Protein AF-A0A1B6LPZ6-F1 (afdb_monomer_lite)

InterPro domains:
  IPR036236 Zinc finger C2H2 superfamily [SSF57667] (19-65)

Sequence (128 aa):
MAKHTTFQANWLNEPQFNQWLERVPNDITSARCNICKKSFNLSNMGRRAVSSHMSGAKHKNNEKASTTSASMKCYFKAQTNSSPVTKHIESELEPIPSISANPSPVPPPLPRPAHSRTEIEQVAAEAA

pLDDT: mean 75.45, std 17.67, range [40.31, 96.56]

Foldseek 3Di:
DQDQAFADPVLCVDPLAVVFWADDVPGRQWIAGNLLRDIDGCGSPNVNVSVVVCVDPSSVVSVVCVVPPPPPVPVCPDPDDDDDDDDDDDDDDDDDDDDDDDDDDDDDDDDDDDDDDDDDDDDDDDDD

Secondary structure (DSSP, 8-state):
---PPPPPGGGGGSHHHHTTEEEPTT-TTEEEETTTTEEEE-TTTTHHHHHHHHHSHHHHHHHHHHH----STTT----------------------------PPPPPPPPPP---------------

Radius of gyration: 27.46 Å; chains: 1; bounding box: 95×43×45 Å

Organism: NCBI:txid36148

Structure (mmCIF, N/CA/C/O backbone):
data_AF-A0A1B6LPZ6-F1
#
_entry.id   AF-A0A1B6LPZ6-F1
#
loop_
_atom_site.group_PDB
_atom_site.id
_atom_site.type_symbol
_atom_site.label_atom_id
_atom_site.label_alt_id
_atom_site.label_comp_id
_atom_site.label_asym_id
_atom_site.label_entity_id
_atom_site.label_seq_id
_atom_site.pdbx_PDB_ins_code
_atom_site.Cartn_x
_atom_site.Cartn_y
_atom_site.Cartn_z
_atom_site.occupancy
_atom_site.B_iso_or_equiv
_atom_site.auth_seq_id
_atom_site.auth_comp_id
_atom_site.auth_asym_id
_atom_site.auth_atom_id
_atom_site.pdbx_PDB_model_num
ATOM 1 N N . MET A 1 1 ? 21.899 0.956 -17.055 1.00 50.16 1 MET A N 1
ATOM 2 C CA . MET A 1 1 ? 20.480 0.556 -16.909 1.00 50.16 1 MET A CA 1
ATOM 3 C C . MET A 1 1 ? 20.142 0.518 -15.424 1.00 50.16 1 MET A C 1
ATOM 5 O O . MET A 1 1 ? 20.886 -0.111 -14.679 1.00 50.16 1 MET A O 1
ATOM 9 N N . ALA A 1 2 ? 19.106 1.231 -14.974 1.00 64.56 2 ALA A N 1
ATOM 10 C CA . ALA A 1 2 ? 18.690 1.191 -13.571 1.00 64.56 2 ALA A CA 1
ATOM 11 C C . ALA A 1 2 ? 17.959 -0.131 -13.295 1.00 64.56 2 ALA A C 1
ATOM 13 O O . ALA A 1 2 ? 17.048 -0.507 -14.030 1.00 64.56 2 ALA A O 1
ATOM 14 N N . LYS A 1 3 ? 18.399 -0.869 -12.274 1.00 69.06 3 LYS A N 1
ATOM 15 C CA . LYS A 1 3 ? 17.788 -2.143 -11.889 1.00 69.06 3 LYS A CA 1
ATOM 16 C C . LYS A 1 3 ? 16.593 -1.855 -10.985 1.00 69.06 3 LYS A C 1
ATOM 18 O O . LYS A 1 3 ? 16.775 -1.581 -9.802 1.00 69.06 3 LYS A O 1
ATOM 23 N N . HIS A 1 4 ? 15.388 -1.924 -11.543 1.00 76.88 4 HIS A N 1
ATOM 24 C CA . HIS A 1 4 ? 14.167 -1.845 -10.749 1.00 76.88 4 HIS A CA 1
ATOM 25 C C . HIS A 1 4 ? 14.071 -3.060 -9.828 1.00 76.88 4 HIS A C 1
ATOM 27 O O . HIS A 1 4 ? 14.273 -4.200 -10.247 1.00 76.88 4 HIS A O 1
ATOM 33 N N . THR A 1 5 ? 13.761 -2.808 -8.564 1.00 89.06 5 THR A N 1
ATOM 34 C CA . THR A 1 5 ? 13.520 -3.870 -7.591 1.00 89.06 5 THR A CA 1
ATOM 35 C C . THR A 1 5 ? 12.115 -4.431 -7.772 1.00 89.06 5 THR A C 1
ATOM 37 O O . THR A 1 5 ? 11.142 -3.687 -7.903 1.00 89.06 5 THR A O 1
ATOM 40 N N . THR A 1 6 ? 12.014 -5.756 -7.795 1.00 90.69 6 THR A N 1
ATOM 41 C CA . THR A 1 6 ? 10.743 -6.475 -7.865 1.00 90.69 6 THR A CA 1
ATOM 42 C C . THR A 1 6 ? 10.295 -6.903 -6.474 1.00 90.69 6 THR A C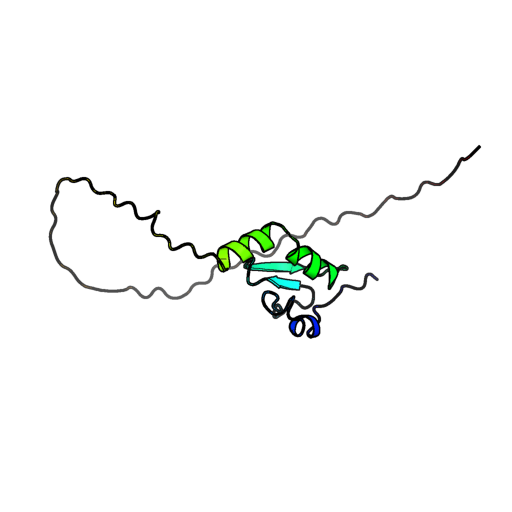 1
ATOM 44 O O . THR A 1 6 ? 11.108 -7.049 -5.556 1.00 90.69 6 THR A O 1
ATOM 47 N N . PHE A 1 7 ? 8.992 -7.109 -6.322 1.00 92.44 7 PHE A N 1
ATOM 48 C CA . PHE A 1 7 ? 8.383 -7.673 -5.133 1.00 92.44 7 PHE A CA 1
ATOM 49 C C . PHE A 1 7 ? 8.983 -9.049 -4.854 1.00 92.44 7 PHE A C 1
ATOM 51 O O . PHE A 1 7 ? 8.981 -9.919 -5.725 1.00 92.44 7 PHE A O 1
ATOM 58 N N . GLN A 1 8 ? 9.484 -9.248 -3.638 1.00 92.00 8 GLN A N 1
ATOM 59 C CA . GLN A 1 8 ? 10.064 -10.520 -3.236 1.00 92.00 8 GLN A CA 1
ATOM 60 C C . GLN A 1 8 ? 9.088 -11.276 -2.338 1.00 92.00 8 GLN A C 1
ATOM 62 O O . GLN A 1 8 ? 8.608 -10.748 -1.335 1.00 92.00 8 GLN A O 1
ATOM 67 N N . ALA A 1 9 ? 8.805 -12.533 -2.685 1.00 90.88 9 ALA A N 1
ATOM 68 C CA . ALA A 1 9 ? 7.868 -13.363 -1.931 1.00 90.88 9 ALA A CA 1
ATOM 69 C C . ALA A 1 9 ? 8.336 -13.625 -0.489 1.00 90.88 9 ALA A C 1
ATOM 71 O O . ALA A 1 9 ? 7.504 -13.771 0.397 1.00 90.88 9 ALA A O 1
ATOM 72 N N . ASN A 1 10 ? 9.649 -13.608 -0.230 1.00 93.25 10 ASN A N 1
ATOM 73 C CA . ASN A 1 10 ? 10.197 -13.788 1.116 1.00 93.25 10 ASN A CA 1
ATOM 74 C C . ASN A 1 10 ? 9.755 -12.693 2.102 1.00 93.25 10 ASN A C 1
ATOM 76 O O . ASN A 1 10 ? 9.712 -12.962 3.296 1.00 93.25 10 ASN A O 1
ATOM 80 N N . TRP A 1 11 ? 9.376 -11.497 1.635 1.00 93.75 11 TRP A N 1
ATOM 81 C CA . TRP A 1 11 ? 8.828 -10.455 2.510 1.00 93.75 11 TRP A CA 1
ATOM 82 C C . TRP A 1 11 ? 7.505 -10.885 3.143 1.00 93.75 11 TRP A C 1
ATOM 84 O O . TRP A 1 11 ? 7.218 -10.501 4.270 1.00 93.75 11 TRP A O 1
ATOM 94 N N . LEU A 1 12 ? 6.725 -11.728 2.462 1.00 93.50 12 LEU A N 1
ATOM 95 C CA . LEU A 1 12 ? 5.505 -12.311 3.020 1.00 93.50 12 LEU A CA 1
ATOM 96 C C . LEU A 1 12 ? 5.802 -13.373 4.082 1.00 93.50 12 LEU A C 1
ATOM 98 O O . LEU A 1 12 ? 4.895 -13.768 4.795 1.00 93.50 12 LEU A O 1
ATOM 102 N N . ASN A 1 13 ? 7.040 -13.837 4.235 1.00 93.31 13 ASN A N 1
ATOM 103 C CA . ASN A 1 13 ? 7.393 -14.763 5.314 1.00 93.31 13 ASN A CA 1
ATOM 104 C C . ASN A 1 13 ? 7.822 -14.011 6.579 1.00 93.31 13 ASN A C 1
ATOM 106 O O . ASN A 1 13 ? 7.943 -14.606 7.647 1.00 93.31 13 ASN A O 1
ATOM 110 N N . GLU A 1 14 ? 8.065 -12.704 6.472 1.00 93.06 14 GLU A N 1
ATOM 111 C CA . GLU A 1 14 ? 8.458 -11.882 7.603 1.00 93.06 14 GLU A CA 1
ATOM 112 C C . GLU A 1 14 ? 7.212 -11.421 8.370 1.00 93.06 14 GLU A C 1
ATOM 114 O O . GLU A 1 14 ? 6.337 -10.774 7.782 1.00 93.06 14 GLU A O 1
ATOM 119 N N . PRO A 1 15 ? 7.127 -11.668 9.690 1.00 90.06 15 PRO A N 1
ATOM 120 C CA . PRO A 1 15 ? 5.950 -11.302 10.480 1.00 90.06 15 PRO A CA 1
ATOM 121 C C . PRO A 1 15 ? 5.698 -9.787 10.494 1.00 90.06 15 PRO A C 1
ATOM 123 O O . PRO A 1 15 ? 4.562 -9.350 10.624 1.00 90.06 15 PRO A O 1
ATOM 126 N N . GLN A 1 16 ? 6.746 -8.982 10.292 1.00 91.06 16 GLN A N 1
ATOM 127 C CA . GLN A 1 16 ? 6.658 -7.519 10.227 1.00 91.06 16 GLN A CA 1
ATOM 128 C C . GLN A 1 16 ? 5.914 -7.007 8.983 1.00 91.06 16 GLN A C 1
ATOM 130 O O . GLN A 1 16 ? 5.384 -5.896 8.995 1.00 91.06 16 GLN A O 1
ATOM 135 N N . PHE A 1 17 ? 5.894 -7.785 7.897 1.00 93.94 17 PHE A N 1
ATOM 136 C CA . PHE A 1 17 ? 5.318 -7.361 6.621 1.00 93.94 17 PHE A CA 1
ATOM 137 C C . PHE A 1 17 ? 4.092 -8.182 6.226 1.00 93.94 17 PHE A C 1
ATOM 139 O O . PHE A 1 17 ? 3.139 -7.592 5.727 1.00 93.94 17 PHE A O 1
ATOM 146 N N . ASN A 1 18 ? 4.068 -9.497 6.482 1.00 93.69 18 ASN A N 1
ATOM 147 C CA . ASN A 1 18 ? 2.970 -10.397 6.090 1.00 93.69 18 ASN A CA 1
ATOM 148 C C . ASN A 1 18 ? 1.584 -9.862 6.484 1.00 93.69 18 ASN A C 1
ATOM 150 O O . ASN A 1 18 ? 0.649 -9.926 5.694 1.00 93.69 18 ASN A O 1
ATOM 154 N N . GLN A 1 19 ? 1.472 -9.280 7.679 1.00 92.50 19 GLN A N 1
ATOM 155 C CA . GLN A 1 19 ? 0.191 -8.853 8.237 1.00 92.50 19 GLN A CA 1
ATOM 156 C C . GLN A 1 19 ? -0.526 -7.779 7.399 1.00 92.50 19 GLN A C 1
ATOM 158 O O . GLN A 1 19 ? -1.750 -7.664 7.456 1.00 92.50 19 GLN A O 1
ATOM 163 N N . TRP A 1 20 ? 0.209 -6.970 6.633 1.00 95.12 20 TRP A N 1
ATOM 164 C CA . TRP A 1 20 ? -0.363 -5.842 5.891 1.00 95.12 20 TRP A CA 1
ATOM 165 C C . TRP A 1 20 ? 0.095 -5.747 4.437 1.00 95.12 20 TRP A C 1
ATOM 167 O O . TRP A 1 20 ? -0.544 -5.033 3.659 1.00 95.12 20 TRP A O 1
ATOM 177 N N . LEU A 1 21 ? 1.192 -6.404 4.067 1.00 96.06 21 LEU A N 1
ATOM 178 C CA . LEU A 1 21 ? 1.779 -6.355 2.736 1.00 96.06 21 LEU A CA 1
ATOM 179 C C . LEU A 1 21 ? 1.197 -7.462 1.855 1.00 96.06 21 LEU A C 1
ATOM 181 O O . LEU A 1 21 ? 1.203 -8.632 2.215 1.00 96.06 21 LEU A O 1
ATOM 185 N N . GLU A 1 22 ? 0.766 -7.095 0.655 1.00 94.94 22 GLU A N 1
ATOM 186 C CA . GLU A 1 22 ? 0.191 -8.005 -0.330 1.00 94.94 22 GLU A CA 1
ATOM 187 C C . GLU A 1 22 ? 0.845 -7.790 -1.702 1.00 94.94 22 GLU A C 1
ATOM 189 O O . GLU A 1 22 ? 1.213 -6.670 -2.083 1.00 94.94 22 GLU A O 1
ATOM 194 N N . ARG A 1 23 ? 0.988 -8.879 -2.463 1.00 94.12 23 ARG A N 1
ATOM 195 C CA . ARG A 1 23 ? 1.462 -8.835 -3.852 1.00 94.12 23 ARG A CA 1
ATOM 196 C C . ARG A 1 23 ? 0.366 -8.299 -4.774 1.00 94.12 23 ARG A C 1
ATOM 198 O O . ARG A 1 23 ? -0.791 -8.683 -4.647 1.00 94.12 23 ARG A O 1
ATOM 205 N N . VAL A 1 24 ? 0.731 -7.477 -5.753 1.00 93.25 24 VAL A N 1
ATOM 206 C CA . VAL A 1 24 ? -0.220 -7.017 -6.773 1.00 93.25 24 VAL A CA 1
ATOM 207 C C . VAL A 1 24 ? -0.194 -7.994 -7.955 1.00 93.25 24 VAL A C 1
ATOM 209 O O . VAL A 1 24 ? 0.879 -8.213 -8.524 1.00 93.25 24 VAL A O 1
ATOM 212 N N . PRO A 1 25 ? -1.328 -8.612 -8.340 1.00 86.06 25 PRO A N 1
ATOM 213 C CA . PRO A 1 25 ? -1.390 -9.365 -9.585 1.00 86.06 25 PRO A CA 1
ATOM 214 C C . PRO A 1 25 ? -1.168 -8.393 -10.748 1.00 86.06 25 PRO A C 1
ATOM 216 O O . PRO A 1 25 ? -1.745 -7.311 -10.767 1.00 86.06 25 PRO A O 1
ATOM 219 N N . ASN A 1 26 ? -0.316 -8.777 -11.696 1.00 88.62 26 ASN A N 1
ATOM 220 C CA . ASN A 1 26 ? 0.056 -8.015 -12.898 1.00 88.62 26 ASN A CA 1
ATOM 221 C C . ASN A 1 26 ? 1.113 -6.909 -12.700 1.00 88.62 26 ASN A C 1
ATOM 223 O O . ASN A 1 26 ? 1.691 -6.481 -13.694 1.00 88.62 26 ASN A O 1
ATOM 227 N N . ASP A 1 27 ? 1.461 -6.528 -11.463 1.00 90.00 27 ASP A N 1
ATOM 228 C CA . ASP A 1 27 ? 2.499 -5.520 -11.186 1.00 90.00 27 ASP A CA 1
ATOM 229 C C . ASP A 1 27 ? 3.578 -6.038 -10.228 1.00 90.00 27 ASP A C 1
ATOM 231 O O . ASP A 1 27 ? 3.481 -5.922 -9.006 1.00 90.00 27 ASP A O 1
ATOM 235 N N . ILE A 1 28 ? 4.679 -6.548 -10.784 1.00 89.62 28 ILE A N 1
ATOM 236 C CA . ILE A 1 28 ? 5.799 -7.073 -9.984 1.00 89.62 28 ILE A CA 1
ATOM 237 C C . ILE A 1 28 ? 6.644 -5.983 -9.313 1.00 89.62 28 ILE A C 1
ATOM 239 O O . ILE A 1 28 ? 7.452 -6.292 -8.447 1.00 89.62 28 ILE A O 1
ATOM 243 N N . THR A 1 29 ? 6.518 -4.720 -9.721 1.00 91.44 29 THR A N 1
ATOM 244 C CA . THR A 1 29 ? 7.303 -3.595 -9.174 1.00 91.44 29 THR A CA 1
ATOM 245 C C . THR A 1 29 ? 6.532 -2.791 -8.133 1.00 91.44 29 THR A C 1
ATOM 247 O O . THR A 1 29 ? 7.037 -1.788 -7.630 1.00 91.44 29 THR A O 1
ATOM 250 N N . SER A 1 30 ? 5.318 -3.217 -7.792 1.00 92.94 30 SER A N 1
ATOM 251 C CA . SER A 1 30 ? 4.456 -2.546 -6.827 1.00 92.94 30 SER A CA 1
ATOM 252 C C . SER A 1 30 ? 4.018 -3.519 -5.738 1.00 92.94 30 SER A C 1
ATOM 254 O O . SER A 1 30 ? 3.959 -4.730 -5.938 1.00 92.94 30 SER A O 1
ATOM 256 N N . ALA A 1 31 ? 3.707 -2.977 -4.568 1.00 94.88 31 ALA A N 1
ATOM 257 C CA . ALA A 1 31 ? 3.140 -3.721 -3.454 1.00 94.88 31 ALA A CA 1
ATOM 258 C C . ALA A 1 31 ? 1.848 -3.050 -2.993 1.00 94.88 31 ALA A C 1
ATOM 260 O O . ALA A 1 31 ? 1.692 -1.832 -3.122 1.00 94.88 31 ALA A O 1
ATOM 261 N N . ARG A 1 32 ? 0.919 -3.830 -2.444 1.00 95.94 32 ARG A N 1
ATOM 262 C CA . ARG A 1 32 ? -0.327 -3.326 -1.868 1.00 95.94 32 ARG A CA 1
ATOM 263 C C . ARG A 1 32 ? -0.264 -3.393 -0.354 1.00 95.94 32 ARG A C 1
ATOM 265 O O . ARG A 1 32 ? 0.200 -4.369 0.217 1.00 95.94 32 ARG A O 1
ATOM 272 N N . CYS A 1 33 ? -0.745 -2.340 0.291 1.00 96.56 33 CYS A N 1
ATOM 273 C CA . CYS A 1 33 ? -0.942 -2.306 1.730 1.00 96.56 33 CYS A CA 1
ATOM 274 C C . CYS A 1 33 ? -2.429 -2.502 2.044 1.00 96.56 33 CYS A C 1
ATOM 276 O O . CYS A 1 33 ? -3.257 -1.714 1.577 1.00 96.56 33 CYS A O 1
ATOM 278 N N . ASN A 1 34 ? -2.764 -3.521 2.837 1.00 94.81 34 ASN A N 1
ATOM 279 C CA . ASN A 1 34 ? -4.129 -3.818 3.273 1.00 94.81 34 ASN A CA 1
ATOM 280 C C . ASN A 1 34 ? -4.641 -2.746 4.258 1.00 94.81 34 ASN A C 1
ATOM 282 O O . ASN A 1 34 ? -5.717 -2.186 4.061 1.00 94.81 34 ASN A O 1
ATOM 286 N N . ILE A 1 35 ? -3.798 -2.331 5.211 1.00 94.94 35 ILE A N 1
ATOM 287 C CA . ILE A 1 35 ? -4.111 -1.289 6.210 1.00 94.94 35 ILE A CA 1
ATOM 288 C C . ILE A 1 35 ? -4.370 0.081 5.553 1.00 94.94 35 ILE A C 1
ATOM 290 O O . ILE A 1 35 ? -5.319 0.792 5.885 1.00 94.94 35 ILE A O 1
ATOM 294 N N . CYS A 1 36 ? -3.532 0.475 4.591 1.00 95.00 36 CYS A N 1
ATOM 295 C CA . CYS A 1 36 ? -3.675 1.750 3.878 1.00 95.00 36 CYS A CA 1
ATOM 296 C C . CYS A 1 36 ? -4.630 1.666 2.678 1.00 95.00 36 CYS A C 1
ATOM 298 O O . CYS A 1 36 ? -4.939 2.700 2.086 1.00 95.00 36 CYS A O 1
ATOM 300 N N . LYS A 1 37 ? -5.046 0.457 2.278 1.00 93.25 37 LYS A N 1
ATOM 301 C CA . LYS A 1 37 ? -5.824 0.166 1.059 1.00 93.25 37 LYS A CA 1
ATOM 302 C C . LYS A 1 37 ? -5.231 0.799 -0.208 1.00 93.25 37 LYS A C 1
ATOM 304 O O . LYS A 1 37 ? -5.958 1.201 -1.115 1.00 93.25 37 LYS A O 1
ATOM 309 N N . LYS A 1 38 ? -3.901 0.902 -0.278 1.00 93.75 38 LYS A N 1
ATOM 310 C CA . LYS A 1 38 ? -3.184 1.620 -1.342 1.00 93.75 38 LYS A CA 1
ATOM 311 C C . LYS A 1 38 ? -2.019 0.793 -1.870 1.00 93.75 38 LYS A C 1
ATOM 313 O O . LYS A 1 38 ? -1.297 0.174 -1.088 1.00 93.75 38 LYS A O 1
ATOM 318 N N . SER A 1 39 ? -1.832 0.813 -3.187 1.00 94.31 39 SER A N 1
ATOM 319 C CA . SER A 1 39 ? -0.624 0.313 -3.839 1.00 94.31 39 SER A CA 1
ATOM 320 C C . SER A 1 39 ? 0.462 1.388 -3.885 1.00 94.31 39 SER A C 1
ATOM 322 O O . SER A 1 39 ? 0.184 2.573 -4.091 1.00 94.31 39 SER A O 1
ATOM 324 N N . PHE A 1 40 ? 1.706 0.980 -3.668 1.00 93.38 40 PHE A N 1
ATOM 325 C CA . PHE A 1 40 ? 2.884 1.836 -3.753 1.00 93.38 40 PHE A CA 1
ATOM 326 C C . PHE A 1 40 ? 3.977 1.145 -4.566 1.00 93.38 40 PHE A C 1
ATOM 328 O O . PHE A 1 40 ? 4.071 -0.083 -4.598 1.00 93.38 40 PHE A O 1
ATOM 335 N N . ASN A 1 41 ? 4.791 1.945 -5.252 1.00 92.69 41 ASN A N 1
ATOM 336 C CA . ASN A 1 41 ? 5.829 1.431 -6.133 1.00 92.69 41 ASN A CA 1
ATOM 337 C C . ASN A 1 41 ? 7.130 1.161 -5.360 1.00 92.69 41 ASN A C 1
ATOM 339 O O . ASN A 1 41 ? 7.549 1.964 -4.527 1.00 92.69 41 ASN A O 1
ATOM 343 N N . LEU A 1 42 ? 7.772 0.033 -5.658 1.00 91.56 42 LEU A N 1
ATOM 344 C CA . LEU A 1 42 ? 9.038 -0.391 -5.060 1.00 91.56 42 LEU A CA 1
ATOM 345 C C . LEU A 1 42 ? 10.245 0.274 -5.742 1.00 91.56 42 LEU A C 1
ATOM 347 O O . LEU A 1 42 ? 11.281 0.445 -5.100 1.00 91.56 42 LEU A O 1
ATOM 351 N N . SER A 1 43 ? 10.112 0.715 -7.002 1.00 85.12 43 SER A N 1
ATOM 352 C CA . SER A 1 43 ? 11.118 1.470 -7.772 1.00 85.12 43 SER A CA 1
ATOM 353 C C . SER A 1 43 ? 12.537 0.904 -7.581 1.00 85.12 43 SER A C 1
ATOM 355 O O . SER A 1 43 ? 12.737 -0.306 -7.655 1.00 85.12 43 SER A O 1
ATOM 357 N N . ASN A 1 44 ? 13.533 1.755 -7.329 1.00 86.19 44 ASN A N 1
ATOM 358 C CA . ASN A 1 44 ? 14.899 1.367 -6.979 1.00 86.19 44 ASN A CA 1
ATOM 359 C C . ASN A 1 44 ? 15.096 1.117 -5.468 1.00 86.19 44 ASN A C 1
ATOM 361 O O . ASN A 1 44 ? 16.215 0.871 -5.030 1.00 86.19 44 ASN A O 1
ATOM 365 N N . MET A 1 45 ? 14.037 1.239 -4.661 1.00 86.94 45 MET A N 1
ATOM 366 C CA . MET A 1 45 ? 14.103 1.226 -3.194 1.00 86.94 45 MET A CA 1
ATOM 367 C C . MET A 1 45 ? 13.809 -0.155 -2.596 1.00 86.94 45 MET A C 1
ATOM 369 O O . MET A 1 45 ? 14.327 -0.488 -1.528 1.00 86.94 45 MET A O 1
ATOM 373 N N . GLY A 1 46 ? 12.985 -0.964 -3.262 1.00 90.75 46 GLY A N 1
ATOM 374 C CA . GLY A 1 46 ? 12.679 -2.339 -2.879 1.00 90.75 46 GLY A CA 1
ATOM 375 C C . GLY A 1 46 ? 12.184 -2.439 -1.445 1.00 90.75 46 GLY A C 1
ATOM 376 O O . GLY A 1 46 ? 11.242 -1.756 -1.043 1.00 90.75 46 GLY A O 1
ATOM 377 N N . ARG A 1 47 ? 12.880 -3.244 -0.639 1.00 91.75 47 ARG A N 1
ATOM 378 C CA . ARG A 1 47 ? 12.567 -3.436 0.784 1.00 91.75 47 ARG A CA 1
ATOM 379 C C . ARG A 1 47 ? 12.561 -2.128 1.583 1.00 91.75 47 ARG A C 1
ATOM 381 O O . ARG A 1 47 ? 11.779 -1.992 2.520 1.00 91.75 47 ARG A O 1
ATOM 388 N N . ARG A 1 48 ? 13.371 -1.131 1.201 1.00 93.12 48 ARG A N 1
ATOM 389 C CA . ARG A 1 48 ? 13.365 0.185 1.864 1.00 93.12 48 ARG A CA 1
ATOM 390 C C . ARG A 1 48 ? 12.040 0.916 1.658 1.00 93.12 48 ARG A C 1
ATOM 392 O O . ARG A 1 48 ? 11.588 1.579 2.585 1.00 93.12 48 ARG A O 1
ATOM 399 N N . ALA A 1 49 ? 11.393 0.762 0.500 1.00 94.00 49 ALA A N 1
ATOM 400 C CA . ALA A 1 49 ? 10.067 1.335 0.265 1.00 94.00 49 ALA A CA 1
ATOM 401 C C . ALA A 1 49 ? 9.019 0.711 1.197 1.00 94.00 49 ALA A C 1
ATOM 403 O O . ALA A 1 49 ? 8.209 1.432 1.772 1.00 94.00 49 ALA A O 1
ATOM 404 N N . VAL A 1 50 ? 9.079 -0.609 1.403 1.00 94.94 50 VAL A N 1
ATOM 405 C CA . VAL A 1 50 ? 8.191 -1.335 2.328 1.00 94.94 50 VAL A CA 1
ATOM 406 C C . VAL A 1 50 ? 8.401 -0.858 3.767 1.00 94.94 50 VAL A C 1
ATOM 408 O O . VAL A 1 50 ? 7.450 -0.458 4.436 1.00 94.94 50 VAL A O 1
ATOM 411 N N . SER A 1 51 ? 9.654 -0.819 4.224 1.00 94.50 51 SER A N 1
ATOM 412 C CA . SER A 1 51 ? 9.997 -0.360 5.575 1.00 94.50 51 SER A CA 1
ATOM 413 C C . SER A 1 51 ? 9.603 1.106 5.806 1.00 94.50 51 SER A C 1
ATOM 415 O O . SER A 1 51 ? 9.017 1.441 6.835 1.00 94.50 51 SER A O 1
ATOM 417 N N . SER A 1 52 ? 9.840 1.977 4.820 1.00 95.00 52 SER A N 1
ATOM 418 C CA . SER A 1 52 ? 9.430 3.383 4.883 1.00 95.00 52 SER A CA 1
ATOM 419 C C . SER A 1 52 ? 7.912 3.558 4.871 1.00 95.00 52 SER A C 1
ATOM 421 O O . SER A 1 52 ? 7.405 4.516 5.452 1.00 95.00 52 SER A O 1
ATOM 423 N N . HIS A 1 53 ? 7.174 2.671 4.201 1.00 95.56 53 HIS A N 1
ATOM 424 C CA . HIS A 1 53 ? 5.717 2.701 4.214 1.00 95.56 53 HIS A CA 1
ATOM 425 C C . HIS A 1 53 ? 5.178 2.365 5.608 1.00 95.56 53 HIS A C 1
ATOM 427 O O . HIS A 1 53 ? 4.340 3.100 6.129 1.00 95.56 53 HIS A O 1
ATOM 433 N N . MET A 1 54 ? 5.711 1.306 6.227 1.00 94.94 54 MET A N 1
ATOM 434 C CA . MET A 1 54 ? 5.367 0.869 7.586 1.00 94.94 54 MET A CA 1
ATOM 435 C C . MET A 1 54 ? 5.625 1.965 8.628 1.00 94.94 54 MET A C 1
ATOM 437 O O . MET A 1 54 ? 4.809 2.207 9.515 1.00 94.94 54 MET A O 1
ATOM 441 N N . SER A 1 55 ? 6.748 2.680 8.512 1.00 94.50 55 SER A N 1
ATOM 442 C CA . SER A 1 55 ? 7.101 3.749 9.451 1.00 94.50 55 SER A CA 1
ATOM 443 C C . SER A 1 55 ? 6.304 5.047 9.249 1.00 94.50 55 SER A C 1
ATOM 445 O O . SER A 1 55 ? 6.332 5.919 10.128 1.00 94.50 55 SER A O 1
ATOM 447 N N . GLY A 1 56 ? 5.568 5.165 8.139 1.00 95.44 56 GLY A N 1
ATOM 448 C CA . GLY A 1 56 ? 4.806 6.348 7.758 1.00 95.44 56 GLY A CA 1
ATOM 449 C C . GLY A 1 56 ? 3.620 6.646 8.679 1.00 95.44 56 GLY A C 1
ATOM 450 O O . GLY A 1 56 ? 2.903 5.753 9.130 1.00 95.44 56 GLY A O 1
ATOM 451 N N . ALA A 1 57 ? 3.357 7.936 8.910 1.00 95.31 57 ALA A N 1
ATOM 452 C CA . ALA A 1 57 ? 2.298 8.393 9.816 1.00 95.31 57 ALA A CA 1
ATOM 453 C C . ALA A 1 57 ? 0.900 7.868 9.440 1.00 95.31 57 ALA A C 1
ATOM 455 O O . ALA A 1 57 ? 0.125 7.496 10.318 1.00 95.31 57 ALA A O 1
ATOM 456 N N . LYS A 1 58 ? 0.590 7.792 8.137 1.00 94.31 58 LYS A N 1
ATOM 457 C CA . LYS A 1 58 ? -0.694 7.264 7.640 1.00 94.31 58 LYS A CA 1
ATOM 458 C C . LYS A 1 58 ? -0.881 5.792 8.002 1.00 94.31 58 LYS A C 1
ATOM 460 O O . LYS A 1 58 ? -1.948 5.422 8.476 1.00 94.31 58 LYS A O 1
ATOM 465 N N . HIS A 1 59 ? 0.162 4.983 7.820 1.00 95.31 59 HIS A N 1
ATOM 466 C CA . HIS A 1 59 ? 0.126 3.563 8.150 1.00 95.31 59 HIS A CA 1
ATOM 467 C C . HIS A 1 59 ? -0.113 3.364 9.647 1.00 95.31 59 HIS A C 1
ATOM 469 O O . HIS A 1 59 ? -1.120 2.776 10.022 1.00 95.31 59 HIS A O 1
ATOM 475 N N . LYS A 1 60 ? 0.717 3.987 10.494 1.00 94.50 60 LYS A N 1
ATOM 476 C CA . LYS A 1 60 ? 0.578 3.944 11.960 1.00 94.50 60 LYS A CA 1
ATOM 477 C C . LYS A 1 60 ? -0.793 4.420 12.445 1.00 94.50 60 LYS A C 1
ATOM 479 O O . LYS A 1 60 ? -1.350 3.881 13.396 1.00 94.50 60 LYS A O 1
ATOM 484 N N . ASN A 1 61 ? -1.351 5.454 11.810 1.00 93.94 61 ASN A N 1
ATOM 485 C CA . ASN A 1 61 ? -2.678 5.959 12.153 1.00 93.94 61 ASN A CA 1
ATOM 486 C C . ASN A 1 61 ? -3.801 4.978 11.797 1.00 93.94 61 ASN A C 1
ATOM 488 O O . ASN A 1 61 ? -4.766 4.853 12.546 1.00 93.94 61 ASN A O 1
ATOM 492 N N . ASN A 1 62 ? -3.685 4.301 10.663 1.00 93.06 62 ASN A N 1
ATOM 493 C CA . ASN A 1 62 ? -4.683 3.337 10.224 1.00 93.06 62 ASN A CA 1
ATOM 494 C C . ASN A 1 62 ? -4.563 2.013 10.984 1.00 93.06 62 ASN A C 1
ATOM 496 O O . ASN A 1 62 ? -5.578 1.397 11.291 1.00 93.06 62 ASN A O 1
ATOM 500 N N . GLU A 1 63 ? -3.344 1.606 11.331 1.00 92.38 63 GLU A N 1
ATOM 501 C CA . GLU A 1 63 ? -3.070 0.437 12.163 1.00 92.38 63 GLU A CA 1
ATOM 502 C C . GLU A 1 63 ? -3.741 0.585 13.537 1.00 92.38 63 GLU A C 1
ATOM 504 O O . GLU A 1 63 ? -4.581 -0.236 13.903 1.00 92.38 63 GLU A O 1
ATOM 509 N N . LYS A 1 64 ? -3.491 1.696 14.250 1.00 90.06 64 LYS A N 1
ATOM 510 C CA . LYS A 1 64 ? -4.140 1.956 15.549 1.00 90.06 64 LYS A CA 1
ATOM 511 C C . LYS A 1 64 ? -5.665 2.062 15.442 1.00 90.06 64 LYS A C 1
ATOM 513 O O . LYS A 1 64 ? -6.357 1.632 16.354 1.00 90.06 64 LYS A O 1
ATOM 518 N N . ALA A 1 65 ? -6.195 2.622 14.351 1.00 86.44 65 ALA A N 1
ATOM 519 C CA . ALA A 1 65 ? -7.640 2.734 14.143 1.00 86.44 65 ALA A CA 1
ATOM 520 C C . ALA A 1 65 ? -8.292 1.374 13.847 1.00 86.44 65 ALA A C 1
ATOM 522 O O . ALA A 1 65 ? -9.437 1.150 14.224 1.00 86.44 65 ALA A O 1
ATOM 523 N N . SER A 1 66 ? -7.560 0.465 13.199 1.00 80.19 66 SER A N 1
ATOM 524 C CA . SER A 1 66 ? -8.035 -0.892 12.907 1.00 80.19 66 SER A CA 1
ATOM 525 C C . SER A 1 66 ? -8.098 -1.749 14.173 1.00 80.19 66 SER A C 1
ATOM 527 O O . SER A 1 66 ? -9.042 -2.513 14.344 1.00 80.19 66 SER A O 1
ATOM 529 N N . THR A 1 67 ? -7.136 -1.585 15.085 1.00 77.94 67 THR A N 1
ATOM 530 C CA . THR A 1 67 ? -7.135 -2.271 16.389 1.00 77.94 67 THR A CA 1
ATOM 531 C C . THR A 1 67 ? -8.135 -1.642 17.358 1.00 77.94 67 THR A C 1
ATOM 533 O O . THR A 1 67 ? -8.893 -2.340 18.030 1.00 77.94 67 THR A O 1
ATOM 536 N N . THR A 1 68 ? -8.192 -0.312 17.403 1.00 69.50 68 THR A N 1
ATOM 537 C CA . THR A 1 68 ? -9.090 0.446 18.277 1.00 69.50 68 THR A CA 1
ATOM 538 C C . THR A 1 68 ? -10.389 0.748 17.541 1.00 69.50 68 THR A C 1
ATOM 540 O O . THR A 1 68 ? -10.713 1.907 17.276 1.00 69.50 68 THR A O 1
ATOM 543 N N . SER A 1 69 ? -11.168 -0.292 17.229 1.00 63.16 69 SER A N 1
ATOM 544 C CA . SER A 1 69 ? -12.585 -0.106 16.902 1.00 63.16 69 SER A CA 1
ATOM 545 C C . SER A 1 69 ? -13.325 0.327 18.174 1.00 63.16 69 SER A C 1
ATOM 547 O O . SER A 1 69 ? -14.016 -0.436 18.845 1.00 63.16 69 SER A O 1
ATOM 549 N N . ALA A 1 70 ? -13.124 1.587 18.567 1.00 62.75 70 ALA A N 1
ATOM 550 C CA . ALA A 1 70 ? -13.935 2.228 19.581 1.00 62.75 70 ALA A CA 1
ATOM 551 C C . ALA A 1 70 ? -15.367 2.195 19.050 1.00 62.75 70 ALA A C 1
ATOM 553 O O . ALA A 1 70 ? -15.714 2.871 18.083 1.00 62.75 70 ALA A O 1
ATOM 554 N N . SER A 1 71 ? -16.153 1.297 19.637 1.00 65.19 71 SER A N 1
ATOM 555 C CA . SER A 1 71 ? -17.558 1.082 19.337 1.00 65.19 71 SER A CA 1
ATOM 556 C C . SER A 1 71 ? -18.245 2.434 19.118 1.00 65.19 71 SER A C 1
ATOM 558 O O . SER A 1 71 ? -18.096 3.333 19.947 1.00 65.19 71 SER A O 1
ATOM 560 N N . MET A 1 72 ? -18.950 2.584 17.991 1.00 59.22 72 MET A N 1
ATOM 561 C CA . MET A 1 72 ? -19.564 3.828 17.487 1.00 59.22 72 MET A CA 1
ATOM 562 C C . MET A 1 72 ? -20.707 4.370 18.378 1.00 59.22 72 MET A C 1
ATOM 564 O O . MET A 1 72 ? -21.662 4.969 17.889 1.00 59.22 72 MET A O 1
ATOM 568 N N . LYS A 1 73 ? -20.629 4.175 19.698 1.00 58.50 73 LYS A N 1
ATOM 569 C CA . LYS A 1 73 ? -21.669 4.448 20.695 1.00 58.50 73 LYS A CA 1
ATOM 570 C C . LYS A 1 73 ? -21.983 5.941 20.852 1.00 58.50 73 LYS A C 1
ATOM 572 O O . LYS A 1 73 ? -22.981 6.270 21.476 1.00 58.50 73 LYS A O 1
ATOM 577 N N . CYS A 1 74 ? -21.172 6.839 20.285 1.00 56.56 74 CYS A N 1
ATOM 578 C CA . CYS A 1 74 ? -21.312 8.285 20.490 1.00 56.56 74 CYS A CA 1
ATOM 579 C C . CYS A 1 74 ? -21.903 9.044 19.290 1.00 56.56 74 CYS A C 1
ATOM 581 O O . CYS A 1 74 ? -22.347 10.176 19.459 1.00 56.56 74 CYS A O 1
ATOM 583 N N . TYR A 1 75 ? -21.905 8.454 18.089 1.00 56.56 75 TYR A N 1
ATOM 584 C CA . TYR A 1 75 ? -22.320 9.155 16.863 1.00 56.56 75 TYR A CA 1
ATOM 585 C C . TYR A 1 75 ? -23.806 8.971 16.526 1.00 56.56 75 TYR A C 1
ATOM 587 O O . TYR A 1 75 ? -24.358 9.749 15.756 1.00 56.56 75 TYR A O 1
ATOM 595 N N . PHE A 1 76 ? -24.485 8.019 17.171 1.00 63.25 76 PHE A N 1
ATOM 59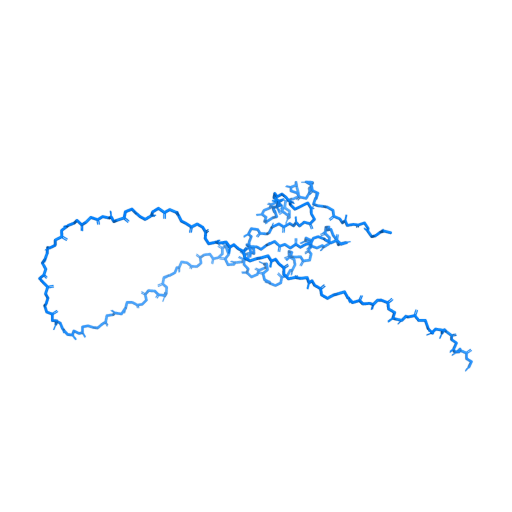6 C CA . PHE A 1 76 ? -25.944 7.899 17.150 1.00 63.25 76 PHE A CA 1
ATOM 597 C C . PHE A 1 76 ? -26.562 8.633 18.346 1.00 63.25 76 PHE A C 1
ATOM 599 O O . PHE A 1 76 ? -27.243 8.034 19.176 1.00 63.25 76 PHE A O 1
ATOM 606 N N . LYS A 1 77 ? -26.320 9.940 18.482 1.00 61.00 77 LYS A N 1
ATOM 607 C CA . LYS A 1 77 ? -27.173 10.753 19.355 1.00 61.00 77 LYS A CA 1
ATOM 608 C C . LYS A 1 77 ? -28.463 11.007 18.580 1.00 61.00 77 LYS A C 1
ATOM 610 O O . LYS A 1 77 ? -28.458 11.728 17.589 1.00 61.00 77 LYS A O 1
ATOM 615 N N . ALA A 1 78 ? -29.517 10.301 18.982 1.00 56.72 78 ALA A N 1
ATOM 616 C CA . ALA A 1 78 ? -30.830 10.317 18.358 1.00 56.72 78 ALA A CA 1
ATOM 617 C C . ALA A 1 78 ? -31.294 11.752 18.052 1.00 56.72 78 ALA A C 1
ATOM 619 O O . ALA A 1 78 ? -31.376 12.585 18.953 1.00 56.72 78 ALA A O 1
ATOM 620 N N . GLN A 1 79 ? -31.625 12.027 16.786 1.00 59.47 79 GLN A N 1
ATOM 621 C CA . GLN A 1 79 ? -32.462 13.173 16.442 1.00 59.47 79 GLN A CA 1
ATOM 622 C C . GLN A 1 79 ? -33.886 12.856 16.904 1.00 59.47 79 GLN A C 1
ATOM 624 O O . GLN A 1 79 ? -34.701 12.346 16.143 1.00 59.47 79 GLN A O 1
ATOM 629 N N . THR A 1 80 ? -34.175 13.108 18.177 1.00 56.38 80 THR A N 1
ATOM 630 C CA . THR A 1 80 ? -35.550 13.223 18.657 1.00 56.38 80 THR A CA 1
ATOM 631 C C . THR A 1 80 ? -35.890 14.700 18.727 1.00 56.38 80 THR A C 1
ATOM 633 O O . THR A 1 80 ? -35.397 15.394 19.610 1.00 56.38 80 THR A O 1
ATOM 636 N N . ASN A 1 81 ? -36.716 15.166 17.790 1.00 47.31 81 ASN A N 1
ATOM 637 C CA . ASN A 1 81 ? -37.840 16.044 18.102 1.00 47.31 81 ASN A CA 1
ATOM 638 C C . ASN A 1 81 ? -38.865 16.035 16.946 1.0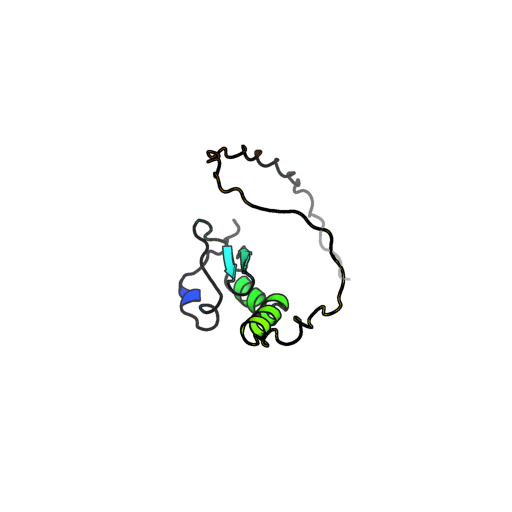0 47.31 81 ASN A C 1
ATOM 640 O O . ASN A 1 81 ? -38.551 16.409 15.821 1.00 47.31 81 ASN A O 1
ATOM 644 N N . SER A 1 82 ? -40.080 15.568 17.273 1.00 50.50 82 SER A N 1
ATOM 645 C CA . SER A 1 82 ? -41.405 15.831 16.661 1.00 50.50 82 SER A CA 1
ATOM 646 C C . SER A 1 82 ? -41.532 17.195 15.959 1.00 50.50 82 SER A C 1
ATOM 648 O O . SER A 1 82 ? -40.920 18.143 16.437 1.00 50.50 82 SER A O 1
ATOM 650 N N . SER A 1 83 ? -42.375 17.474 14.946 1.00 55.31 83 SER A N 1
ATOM 651 C CA . SER A 1 83 ? -43.619 16.914 14.331 1.00 55.31 83 SER A CA 1
ATOM 652 C C . SER A 1 83 ? -44.066 17.928 13.213 1.00 55.31 83 SER A C 1
ATOM 654 O O . SER A 1 83 ? -43.372 18.939 13.094 1.00 55.31 83 SER A O 1
ATOM 656 N N . PRO A 1 84 ? -45.215 17.861 12.477 1.00 56.12 84 PRO A N 1
ATOM 657 C CA . PRO A 1 84 ? -46.146 16.775 12.124 1.00 56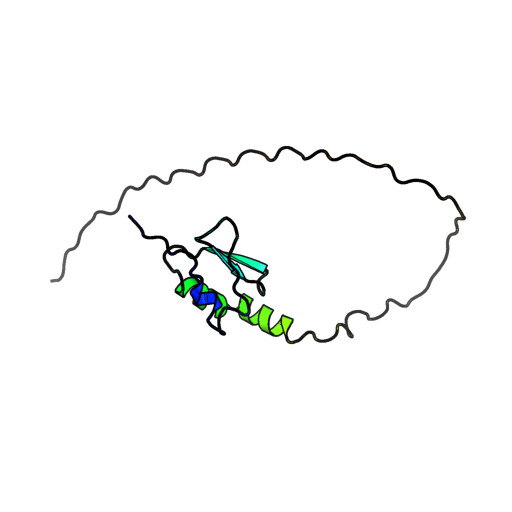.12 84 PRO A CA 1
ATOM 658 C C . PRO A 1 84 ? -46.469 16.656 10.595 1.00 56.12 84 PRO A C 1
ATOM 660 O O . PRO A 1 84 ? -46.346 17.596 9.822 1.00 56.12 84 PRO A O 1
ATOM 663 N N . VAL A 1 85 ? -46.959 15.470 10.212 1.00 47.50 85 VAL A N 1
ATOM 664 C CA . VAL A 1 85 ? -47.939 15.102 9.155 1.00 47.50 85 VAL A CA 1
ATOM 665 C C . VAL A 1 85 ? -48.107 15.960 7.875 1.00 47.50 85 VAL A C 1
ATOM 667 O O . VAL A 1 85 ? -48.592 17.083 7.906 1.00 47.50 85 VAL A O 1
ATOM 670 N N . THR A 1 86 ? -47.972 15.330 6.700 1.00 41.56 86 THR A N 1
ATOM 671 C CA . THR A 1 86 ? -49.042 15.353 5.679 1.00 41.56 86 THR A CA 1
ATOM 672 C C . THR A 1 86 ? -49.056 14.028 4.909 1.00 41.56 86 THR A C 1
ATOM 674 O O . THR A 1 86 ? -48.024 13.429 4.630 1.00 41.56 86 THR A O 1
ATOM 677 N N . LYS A 1 87 ? -50.274 13.548 4.676 1.00 54.47 87 LYS A N 1
ATOM 678 C CA . LYS A 1 87 ? -50.699 12.214 4.247 1.00 54.47 87 LYS A CA 1
ATOM 679 C C . LYS A 1 87 ? -50.493 11.987 2.736 1.00 54.47 87 LYS A C 1
ATOM 681 O O . LYS A 1 87 ? -50.806 12.891 1.971 1.00 54.47 87 LYS A O 1
ATOM 686 N N . HIS A 1 88 ? -50.106 10.775 2.330 1.00 49.81 88 HIS A N 1
ATOM 687 C CA . HIS A 1 88 ? -50.677 9.997 1.204 1.00 49.81 88 HIS A CA 1
ATOM 688 C C . HIS A 1 88 ? -50.153 8.540 1.331 1.00 49.81 88 HIS A C 1
ATOM 690 O O . HIS A 1 88 ? -48.950 8.359 1.480 1.00 49.81 88 HIS A O 1
ATOM 696 N N . ILE A 1 89 ? -50.976 7.528 1.666 1.00 61.22 89 ILE A N 1
ATOM 697 C CA . ILE A 1 89 ? -51.860 6.708 0.791 1.00 61.22 89 ILE A CA 1
ATOM 698 C C . ILE A 1 89 ? -51.008 6.075 -0.325 1.00 61.22 89 ILE A C 1
ATOM 700 O O . ILE A 1 89 ? -50.533 6.810 -1.179 1.00 61.22 89 ILE A O 1
ATOM 704 N N . GLU A 1 90 ? -50.561 4.816 -0.237 1.00 63.91 90 GLU A N 1
ATOM 705 C CA . GLU A 1 90 ? -51.250 3.500 -0.335 1.00 63.91 90 GLU A CA 1
ATOM 706 C C . GLU A 1 90 ? -50.741 2.833 -1.625 1.00 63.91 90 GLU A C 1
ATOM 708 O O . GLU A 1 90 ? -50.782 3.454 -2.678 1.00 63.91 90 GLU A O 1
ATOM 713 N N . SER A 1 91 ? -50.254 1.597 -1.480 1.00 60.03 91 SER A N 1
ATOM 714 C CA . SER A 1 91 ? -50.190 0.507 -2.465 1.00 60.03 91 SER A CA 1
ATOM 715 C C . SER A 1 91 ? -49.897 0.828 -3.939 1.00 60.03 91 SER A C 1
ATOM 717 O O . SER A 1 91 ? -50.757 1.339 -4.641 1.00 60.03 91 SER A O 1
ATOM 719 N N . GLU A 1 92 ? -48.758 0.357 -4.453 1.00 63.34 92 GLU A N 1
ATOM 720 C CA . GLU A 1 92 ? -48.771 -0.591 -5.578 1.00 63.34 92 GLU A CA 1
ATOM 721 C C . GLU A 1 92 ? -47.399 -1.264 -5.701 1.00 63.34 92 GLU A C 1
ATOM 723 O O . GLU A 1 92 ? -46.349 -0.641 -5.534 1.00 63.34 92 GLU A O 1
ATOM 728 N N . LEU A 1 93 ? -47.425 -2.571 -5.929 1.00 70.12 93 LEU A N 1
ATOM 729 C CA . LEU A 1 93 ? -46.262 -3.385 -6.253 1.00 70.12 93 LEU A CA 1
ATOM 730 C C . LEU A 1 93 ? -46.072 -3.349 -7.781 1.00 70.12 93 LEU A C 1
ATOM 732 O O . LEU A 1 93 ? -47.031 -3.061 -8.483 1.00 70.12 93 LEU A O 1
ATOM 736 N N . GLU A 1 94 ? -44.879 -3.739 -8.251 1.00 59.09 94 GLU A N 1
ATOM 737 C CA . GLU A 1 94 ? -44.468 -4.033 -9.651 1.00 59.09 94 GLU A CA 1
ATOM 738 C C . GLU A 1 94 ? -43.549 -2.969 -10.313 1.00 59.09 94 GLU A C 1
ATOM 740 O O . GLU A 1 94 ? -43.530 -1.808 -9.916 1.00 59.09 94 GLU A O 1
ATOM 745 N N . PRO A 1 95 ? -42.767 -3.324 -11.354 1.00 49.97 95 PRO A N 1
ATOM 746 C CA . PRO A 1 95 ? -41.703 -4.329 -11.368 1.00 49.97 95 PRO A CA 1
ATOM 747 C C . PRO A 1 95 ? -40.354 -3.732 -11.838 1.00 49.97 95 PRO A C 1
ATOM 749 O O . PRO A 1 95 ? -40.276 -2.682 -12.472 1.00 49.97 95 PRO A O 1
ATOM 752 N N . ILE A 1 96 ? -39.258 -4.432 -11.537 1.00 63.31 96 ILE A N 1
ATOM 753 C CA . ILE A 1 96 ? -37.879 -4.047 -11.881 1.00 63.31 96 ILE A CA 1
ATOM 754 C C . ILE A 1 96 ? -37.691 -4.017 -13.412 1.00 63.31 96 ILE A C 1
ATOM 756 O O . ILE A 1 96 ? -37.847 -5.064 -14.046 1.00 63.31 96 ILE A O 1
ATOM 760 N N . PRO A 1 97 ? -37.253 -2.902 -14.028 1.00 49.25 97 PRO A N 1
ATOM 761 C CA . PRO A 1 97 ? -36.706 -2.957 -15.372 1.00 49.25 97 PRO A CA 1
ATOM 762 C C . PRO A 1 97 ? -35.245 -3.425 -15.317 1.00 49.25 97 PRO A C 1
ATOM 764 O O . PRO A 1 97 ? -34.353 -2.724 -14.837 1.00 49.25 97 PRO A O 1
ATOM 767 N N . SER A 1 98 ? -35.001 -4.627 -15.841 1.00 59.97 98 SER A N 1
ATOM 768 C CA . SER A 1 98 ? -33.670 -5.089 -16.238 1.00 59.97 98 SER A CA 1
ATOM 769 C C . SER A 1 98 ? -33.071 -4.114 -17.251 1.00 59.97 98 SER A C 1
ATOM 771 O O . SER A 1 98 ? -33.497 -4.093 -18.405 1.00 59.97 98 SER A O 1
ATOM 773 N N . ILE A 1 99 ? -32.062 -3.333 -16.854 1.00 57.00 99 ILE A N 1
ATOM 774 C CA . ILE A 1 99 ? -31.227 -2.609 -17.815 1.00 57.00 99 ILE A CA 1
ATOM 775 C C . ILE A 1 99 ? -29.908 -3.345 -18.026 1.00 57.00 99 ILE A C 1
ATOM 777 O O . ILE A 1 99 ? -29.045 -3.456 -17.157 1.00 57.00 99 ILE A O 1
ATOM 781 N N . SER A 1 100 ? -29.831 -3.897 -19.231 1.00 55.00 100 SER A N 1
ATOM 782 C CA . SER A 1 100 ? -28.677 -4.517 -19.858 1.00 55.00 100 SER A CA 1
ATOM 783 C C . SER A 1 100 ? -27.440 -3.626 -19.780 1.00 55.00 100 SER A C 1
ATOM 785 O O . SER A 1 100 ? -27.509 -2.411 -19.965 1.00 55.00 100 SER A O 1
ATOM 787 N N . ALA A 1 101 ? -26.298 -4.272 -19.559 1.00 50.16 101 ALA A N 1
ATOM 788 C CA . ALA A 1 101 ? -24.973 -3.681 -19.594 1.00 50.16 101 ALA A CA 1
ATOM 789 C C . ALA A 1 101 ? -24.748 -2.825 -20.849 1.00 50.16 101 ALA A C 1
ATOM 791 O O . ALA A 1 101 ? -25.011 -3.266 -21.969 1.00 50.16 101 ALA A O 1
ATOM 792 N N . ASN A 1 102 ? -24.165 -1.643 -20.655 1.00 66.50 102 ASN A N 1
ATOM 793 C CA . ASN A 1 102 ? -23.416 -0.966 -21.701 1.00 66.50 102 ASN A CA 1
ATOM 794 C C . ASN A 1 102 ? -22.176 -0.311 -21.064 1.00 66.50 102 ASN A C 1
ATOM 796 O O . ASN A 1 102 ? -22.317 0.671 -20.331 1.00 66.50 102 ASN A O 1
ATOM 800 N N . PRO A 1 103 ? -20.968 -0.875 -21.231 1.00 59.50 103 PRO A N 1
ATOM 801 C CA . PRO A 1 103 ? -19.755 -0.254 -20.724 1.00 59.50 103 PRO A CA 1
ATOM 802 C C . PRO A 1 103 ? -19.377 0.931 -21.620 1.00 59.50 103 PRO A C 1
ATOM 804 O O . PRO A 1 103 ? -19.046 0.760 -22.792 1.00 59.50 103 PRO A O 1
ATOM 807 N N . SER A 1 104 ? -19.409 2.139 -21.056 1.00 67.88 104 SER A N 1
ATOM 808 C CA . SER A 1 104 ? -18.868 3.337 -21.702 1.00 67.88 104 SER A CA 1
ATOM 809 C C . SER A 1 104 ? -17.410 3.109 -22.136 1.00 67.88 104 SER A C 1
ATOM 811 O O . SER A 1 104 ? -16.617 2.593 -21.342 1.00 67.88 104 SER A O 1
ATOM 813 N N . PRO A 1 105 ? -17.017 3.514 -23.357 1.00 67.69 105 PRO A N 1
ATOM 814 C CA . PRO A 1 105 ? -15.641 3.395 -23.813 1.00 67.69 105 PRO A CA 1
ATOM 815 C C . PRO A 1 105 ? -14.741 4.332 -23.000 1.00 67.69 105 PRO A C 1
ATOM 817 O O . PRO A 1 105 ? -14.950 5.543 -22.937 1.00 67.69 105 PRO A O 1
ATOM 820 N N . VAL A 1 106 ? -13.738 3.747 -22.350 1.00 70.06 106 VAL A N 1
ATOM 821 C CA . VAL A 1 106 ? -12.709 4.473 -21.601 1.00 70.06 106 VAL A CA 1
ATOM 822 C C . VAL A 1 106 ? -11.841 5.249 -22.604 1.00 70.06 106 VAL A C 1
ATOM 824 O O . VAL A 1 106 ? -11.373 4.641 -23.570 1.00 70.06 106 VAL A O 1
ATOM 827 N N . PRO A 1 107 ? -11.608 6.564 -22.433 1.00 72.62 107 PRO A N 1
ATOM 828 C CA . PRO A 1 107 ? -10.776 7.321 -23.363 1.00 72.62 107 PRO A CA 1
ATOM 829 C C . PRO A 1 107 ? -9.305 6.869 -23.289 1.00 72.62 107 PRO A C 1
ATOM 831 O O . PRO A 1 107 ? -8.820 6.524 -22.205 1.00 72.62 107 PRO A O 1
ATOM 834 N N . PRO A 1 108 ? -8.570 6.878 -24.418 1.00 76.50 108 PRO A N 1
ATOM 835 C CA . PRO A 1 108 ? -7.160 6.512 -24.440 1.00 76.50 108 PRO A CA 1
ATOM 836 C C . PRO A 1 108 ? -6.312 7.508 -23.626 1.00 76.50 108 PRO A C 1
ATOM 838 O O . PRO A 1 108 ? -6.607 8.707 -23.602 1.00 76.50 108 PRO A O 1
ATOM 841 N N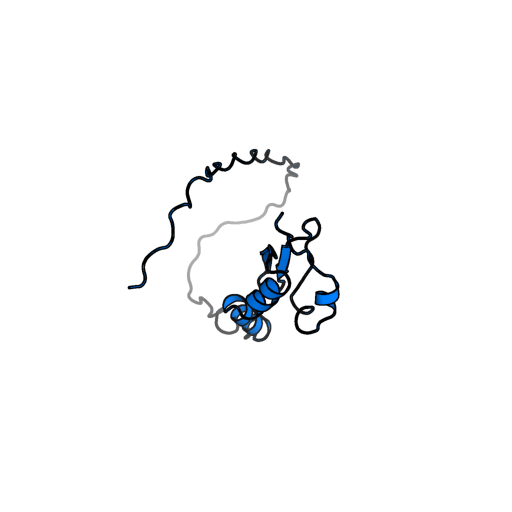 . PRO A 1 109 ? -5.246 7.040 -22.953 1.00 69.81 109 PRO A N 1
ATOM 842 C CA . PRO A 1 109 ? -4.384 7.898 -22.152 1.00 69.81 109 PRO A CA 1
ATOM 843 C C . PRO A 1 109 ? -3.592 8.870 -23.037 1.00 69.81 109 PRO A C 1
ATOM 845 O O . PRO A 1 109 ? -2.956 8.472 -24.012 1.00 69.81 109 PRO A O 1
ATOM 848 N N . LEU A 1 110 ? -3.614 10.151 -22.660 1.00 70.88 110 LEU A N 1
ATOM 849 C CA . LEU A 1 110 ? -2.843 11.209 -23.312 1.00 70.88 110 LEU A CA 1
ATOM 850 C C . LEU A 1 110 ? -1.325 10.948 -23.200 1.00 70.88 110 LEU A C 1
ATOM 852 O O . LEU A 1 110 ? -0.859 10.469 -22.158 1.00 70.88 110 LEU A O 1
ATOM 856 N N . PRO A 1 111 ? -0.531 11.301 -24.229 1.00 68.12 111 PRO A N 1
ATOM 857 C CA . PRO A 1 111 ? 0.920 11.181 -24.182 1.00 68.12 111 PRO A CA 1
ATOM 858 C C . PRO A 1 111 ? 1.513 12.141 -23.140 1.00 68.12 111 PRO A C 1
ATOM 860 O O . PRO A 1 111 ? 1.164 13.320 -23.077 1.00 68.12 111 PRO A O 1
ATOM 863 N N . ARG A 1 112 ? 2.421 11.626 -22.302 1.00 66.62 112 ARG A N 1
ATOM 864 C CA . ARG A 1 112 ? 3.168 12.439 -21.331 1.00 66.62 112 ARG A CA 1
ATOM 865 C C . ARG A 1 112 ? 4.223 13.288 -22.052 1.00 66.62 112 ARG A C 1
ATOM 867 O O . ARG A 1 112 ? 4.849 12.779 -22.982 1.00 66.62 112 ARG A O 1
ATOM 874 N N . PRO A 1 113 ? 4.483 14.528 -21.600 1.00 62.62 113 PRO A N 1
ATOM 875 C CA . PRO A 1 113 ? 5.545 15.352 -22.161 1.00 62.62 113 PRO A CA 1
ATOM 876 C C . PRO A 1 113 ? 6.908 14.688 -21.944 1.00 62.62 113 PRO A C 1
ATOM 878 O O . PRO A 1 113 ? 7.261 14.318 -20.820 1.00 62.62 113 PRO A O 1
ATOM 881 N N . ALA A 1 114 ? 7.675 14.546 -23.023 1.00 62.25 114 ALA A N 1
ATOM 882 C CA . ALA A 1 114 ? 9.079 14.179 -22.953 1.00 62.25 114 ALA A CA 1
ATOM 883 C C . ALA A 1 114 ? 9.861 15.378 -22.402 1.00 62.25 114 ALA A C 1
ATOM 885 O O . ALA A 1 114 ? 9.997 16.400 -23.071 1.00 62.25 114 ALA A O 1
ATOM 886 N N . HIS A 1 115 ? 10.362 15.270 -21.171 1.00 60.31 115 HIS A N 1
ATOM 887 C CA . HIS A 1 115 ? 11.343 16.223 -20.668 1.00 60.31 115 HIS A CA 1
ATOM 888 C C . HIS A 1 115 ? 12.696 15.894 -21.300 1.00 60.31 115 HIS A C 1
ATOM 890 O O . HIS A 1 115 ? 13.333 14.895 -20.957 1.00 60.31 115 HIS A O 1
ATOM 896 N N . SER A 1 116 ? 13.092 16.729 -22.259 1.00 56.66 116 SER A N 1
ATOM 897 C CA . SER A 1 116 ? 14.417 16.732 -22.867 1.00 56.66 116 SER A CA 1
ATOM 898 C C . SER A 1 116 ? 15.485 16.893 -21.790 1.00 56.66 116 SER A C 1
ATOM 900 O O . SER A 1 116 ? 15.399 17.757 -20.919 1.00 56.66 116 SER A O 1
ATOM 902 N N . ARG A 1 117 ? 16.474 16.005 -21.839 1.00 61.31 117 ARG A N 1
ATOM 903 C CA . ARG A 1 117 ? 17.569 15.902 -20.883 1.00 61.31 117 ARG A CA 1
ATOM 904 C C . ARG A 1 117 ? 18.809 16.563 -21.483 1.00 61.31 117 ARG A C 1
ATOM 906 O O . ARG A 1 117 ? 19.597 15.901 -22.144 1.00 61.31 117 ARG A O 1
ATOM 913 N N . THR A 1 118 ? 18.960 17.846 -21.212 1.00 55.88 118 THR A N 1
ATOM 914 C CA . THR A 1 118 ? 20.177 18.648 -21.403 1.00 55.88 118 THR A CA 1
ATOM 915 C C . THR A 1 118 ? 20.051 19.720 -20.322 1.00 55.88 118 THR A C 1
ATOM 917 O O . THR A 1 118 ? 19.032 20.392 -20.268 1.00 55.88 118 THR A O 1
ATOM 920 N N . GLU A 1 119 ? 20.885 19.797 -19.289 1.00 52.69 119 GLU A N 1
ATOM 921 C CA . GLU A 1 119 ? 22.302 20.147 -19.337 1.00 52.69 119 GLU A CA 1
ATOM 922 C C . GLU A 1 119 ? 22.848 19.987 -17.897 1.00 52.69 119 GLU A C 1
ATOM 924 O O . GLU A 1 119 ? 22.312 20.584 -16.965 1.00 52.69 119 GLU A O 1
ATOM 929 N N . ILE A 1 120 ? 23.849 19.131 -17.670 1.00 55.75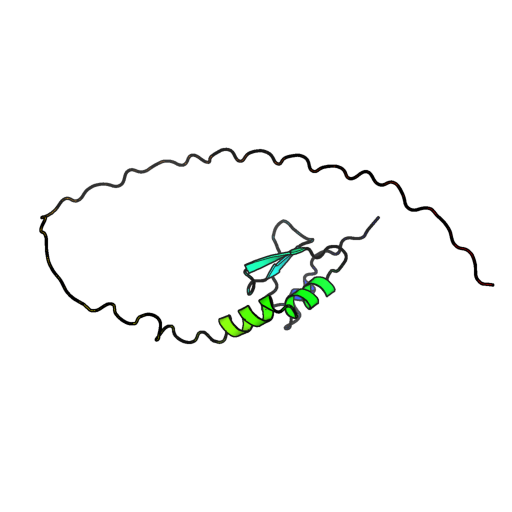 120 ILE A N 1
ATOM 930 C CA . ILE A 1 120 ? 24.690 19.190 -16.462 1.00 55.75 120 ILE A CA 1
ATOM 931 C C . ILE A 1 120 ? 26.119 18.983 -16.942 1.00 55.75 120 ILE A C 1
ATOM 933 O O . ILE A 1 120 ? 26.578 17.848 -17.033 1.00 55.75 120 ILE A O 1
ATOM 937 N N . GLU A 1 121 ? 26.803 20.080 -17.254 1.00 59.59 121 GLU A N 1
ATOM 938 C CA . GLU A 1 121 ? 28.260 20.106 -17.318 1.00 59.59 121 GLU A CA 1
ATOM 939 C C . GLU A 1 121 ? 28.769 21.531 -17.056 1.00 59.59 121 GLU A C 1
ATOM 941 O O . GLU A 1 121 ? 28.661 22.395 -17.913 1.00 59.59 121 GLU A O 1
ATOM 946 N N . GLN A 1 122 ? 29.282 21.774 -15.845 1.00 56.41 122 GLN A N 1
ATOM 947 C CA . GLN A 1 122 ? 30.346 22.747 -15.533 1.00 56.41 122 GLN A CA 1
ATOM 948 C C . GLN A 1 122 ? 30.707 22.571 -14.048 1.00 56.41 122 GLN A C 1
ATOM 950 O O . GLN A 1 122 ? 29.908 22.868 -13.167 1.00 56.41 122 GLN A O 1
ATOM 955 N N . VAL A 1 123 ? 31.701 21.734 -13.739 1.00 52.97 123 VAL A N 1
ATOM 956 C CA . VAL A 1 123 ? 33.161 21.981 -13.714 1.00 52.97 123 VAL A CA 1
ATOM 957 C C . VAL A 1 123 ? 33.613 22.537 -12.363 1.00 52.97 123 VAL A C 1
ATOM 959 O O . VAL A 1 123 ? 33.203 23.598 -11.912 1.00 52.97 123 VAL A O 1
ATOM 962 N N . ALA A 1 124 ? 34.466 21.730 -11.736 1.00 50.75 124 ALA A N 1
ATOM 963 C CA . ALA A 1 124 ? 35.223 22.000 -10.530 1.00 50.75 124 ALA A CA 1
ATOM 964 C C . ALA A 1 124 ? 36.374 22.989 -10.776 1.00 50.75 124 ALA A C 1
ATOM 966 O O . ALA A 1 124 ? 36.986 22.935 -11.840 1.00 50.75 124 ALA A O 1
ATOM 967 N N . ALA A 1 125 ? 36.667 23.796 -9.750 1.00 47.19 125 ALA A N 1
ATOM 968 C CA . ALA A 1 125 ? 37.888 24.551 -9.395 1.00 47.19 125 ALA A CA 1
ATOM 969 C C . ALA A 1 125 ? 37.387 25.823 -8.662 1.00 47.19 125 ALA A C 1
ATOM 971 O O . ALA A 1 125 ? 36.395 26.398 -9.081 1.00 47.19 125 ALA A O 1
ATOM 972 N N . GLU A 1 126 ? 37.887 26.282 -7.519 1.00 40.31 126 GLU A N 1
ATOM 973 C CA . GLU A 1 126 ? 39.260 26.338 -7.031 1.00 40.31 126 GLU A CA 1
ATOM 974 C C . GLU A 1 126 ? 39.281 26.273 -5.493 1.00 40.31 126 GLU A C 1
ATOM 976 O O . GLU A 1 126 ? 38.423 26.838 -4.813 1.00 40.31 126 GLU A O 1
ATOM 981 N N . ALA A 1 127 ? 40.291 25.587 -4.959 1.00 46.91 127 ALA A N 1
ATOM 982 C CA . ALA A 1 127 ? 40.799 25.787 -3.613 1.00 46.91 127 ALA A CA 1
ATOM 983 C C . ALA A 1 127 ? 42.175 26.445 -3.759 1.00 46.91 127 ALA A C 1
ATOM 985 O O . ALA A 1 127 ? 43.086 25.818 -4.304 1.00 46.91 127 ALA A O 1
ATOM 986 N N . ALA A 1 128 ? 42.292 27.684 -3.293 1.00 53.19 128 ALA A N 1
ATOM 987 C CA . ALA A 1 128 ? 43.535 28.359 -2.941 1.00 53.19 128 ALA A CA 1
ATOM 988 C C . ALA A 1 128 ? 43.205 29.473 -1.942 1.00 53.19 128 ALA A C 1
ATOM 990 O O . ALA A 1 128 ? 42.263 30.247 -2.227 1.00 53.19 128 ALA A O 1
#